Protein AF-W1XEK1-F1 (afdb_monomer_lite)

Foldseek 3Di:
DVQVVVVHDDPADEAEEQDDLVRVCVVAVQWDFDDDVFTWIWHDDPPDTYIYHYDDDPDPDPPDDDD

Structure (mmCIF, N/CA/C/O backbone):
data_AF-W1XEK1-F1
#
_entry.id   AF-W1XEK1-F1
#
loop_
_atom_site.group_PDB
_atom_site.id
_atom_site.type_symbol
_atom_site.label_atom_id
_atom_site.label_alt_id
_atom_site.label_comp_id
_atom_site.label_asym_id
_atom_site.label_entity_id
_atom_site.label_seq_id
_atom_site.pdbx_PDB_ins_code
_atom_site.Cartn_x
_atom_site.Cartn_y
_atom_site.Cartn_z
_atom_site.occupancy
_atom_site.B_iso_or_equiv
_atom_site.auth_seq_id
_atom_site.auth_comp_id
_atom_site.auth_asym_id
_atom_site.auth_atom_id
_atom_site.pdbx_PDB_model_num
ATOM 1 N N . VAL A 1 1 ? -5.540 -8.224 7.407 1.00 93.06 1 VAL A N 1
ATOM 2 C CA . VAL A 1 1 ? -6.439 -9.417 7.422 1.00 93.06 1 VAL A CA 1
ATOM 3 C C . VAL A 1 1 ? -6.419 -10.161 8.752 1.00 93.06 1 VAL A C 1
ATOM 5 O O . VAL A 1 1 ? -7.476 -10.291 9.352 1.00 93.06 1 VAL A O 1
ATOM 8 N N . ARG A 1 2 ? -5.252 -10.613 9.238 1.00 96.25 2 ARG A N 1
ATOM 9 C CA . ARG A 1 2 ? -5.100 -11.329 10.523 1.00 96.25 2 ARG A CA 1
ATOM 10 C C . ARG A 1 2 ? -5.904 -10.711 11.670 1.00 96.25 2 ARG A C 1
ATOM 12 O O . ARG A 1 2 ? -6.640 -11.417 12.344 1.00 96.25 2 ARG A O 1
ATOM 19 N N . ASP A 1 3 ? -5.766 -9.404 11.872 1.00 95.62 3 ASP A N 1
ATOM 20 C CA . ASP A 1 3 ? -6.394 -8.729 13.007 1.00 95.62 3 ASP A CA 1
ATOM 21 C C . ASP A 1 3 ? -7.925 -8.758 12.900 1.00 95.62 3 ASP A C 1
ATOM 23 O O . ASP A 1 3 ? -8.580 -9.099 13.879 1.00 95.62 3 ASP A O 1
ATOM 27 N N . LEU A 1 4 ? -8.484 -8.553 11.699 1.00 95.94 4 LEU A N 1
ATOM 28 C CA . LEU A 1 4 ? -9.924 -8.703 11.450 1.00 95.94 4 LEU A CA 1
ATOM 29 C C . LEU A 1 4 ? -10.411 -10.129 11.736 1.00 95.94 4 LEU A C 1
ATOM 31 O O . LEU A 1 4 ? -11.442 -10.297 12.379 1.00 95.94 4 LEU A O 1
ATOM 35 N N . LEU A 1 5 ? -9.659 -11.151 11.311 1.00 96.50 5 LEU A N 1
ATOM 36 C CA . LEU A 1 5 ? -9.993 -12.557 11.584 1.00 96.50 5 LEU A CA 1
ATOM 37 C C . LEU A 1 5 ? -9.968 -12.888 13.084 1.00 96.50 5 LEU A C 1
ATOM 39 O O . LEU A 1 5 ? -10.675 -13.783 13.530 1.00 96.50 5 LEU A O 1
ATOM 43 N N . LEU A 1 6 ? -9.173 -12.155 13.864 1.00 97.38 6 LEU A N 1
ATOM 44 C CA . LEU A 1 6 ? -9.107 -12.264 15.321 1.00 97.38 6 LEU A CA 1
ATOM 45 C C . LEU A 1 6 ? -10.080 -11.310 16.042 1.00 97.38 6 LEU A C 1
ATOM 47 O O . LEU A 1 6 ? -9.982 -11.166 17.260 1.00 97.38 6 LEU A O 1
ATOM 51 N N . GLY A 1 7 ? -10.973 -10.619 15.320 1.00 97.00 7 GLY A N 1
ATOM 52 C CA . GLY A 1 7 ? -11.913 -9.644 15.889 1.00 97.00 7 GLY A CA 1
ATOM 53 C C . GLY A 1 7 ? -11.257 -8.370 16.439 1.00 97.00 7 GLY A C 1
ATOM 54 O O . GLY A 1 7 ? -11.866 -7.642 17.219 1.00 97.00 7 GLY A O 1
ATOM 55 N N . LYS A 1 8 ? -10.003 -8.093 16.066 1.00 97.56 8 LYS A N 1
ATOM 56 C CA . LYS A 1 8 ? -9.240 -6.912 16.485 1.00 97.56 8 LYS A CA 1
ATOM 57 C C . LYS A 1 8 ? -9.318 -5.821 15.419 1.00 97.56 8 LYS A C 1
ATOM 59 O O . LYS A 1 8 ? -9.363 -6.105 14.223 1.00 97.56 8 LYS A O 1
ATOM 64 N N . LYS A 1 9 ? -9.263 -4.557 15.848 1.00 96.44 9 LYS A N 1
ATOM 65 C CA . LYS A 1 9 ? -9.133 -3.413 14.935 1.00 96.44 9 LYS A CA 1
ATOM 66 C C . LYS A 1 9 ? -7.713 -3.391 14.337 1.00 96.44 9 LYS A C 1
ATOM 68 O O . LYS A 1 9 ? -6.764 -3.297 15.118 1.00 96.44 9 LYS A O 1
ATOM 73 N N . PRO A 1 10 ? -7.546 -3.464 13.002 1.00 95.00 10 PRO A N 1
ATOM 74 C CA . PRO A 1 10 ? -6.237 -3.342 12.364 1.00 95.00 10 PRO A CA 1
ATOM 75 C C . PRO A 1 10 ? -5.634 -1.954 12.580 1.00 95.00 10 PRO A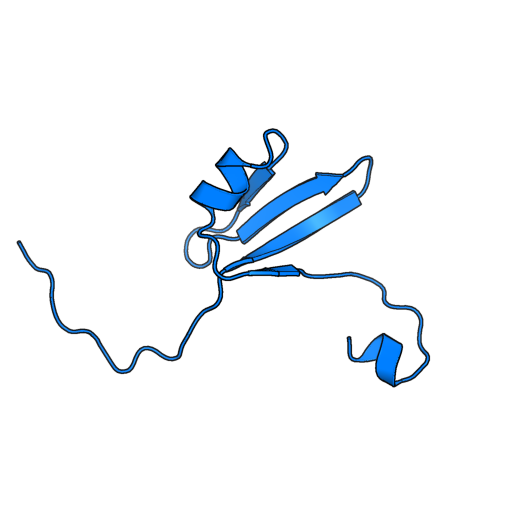 C 1
ATOM 77 O O . PRO A 1 10 ? -6.364 -0.968 12.711 1.00 95.00 10 PRO A O 1
ATOM 80 N N . LYS A 1 11 ? -4.302 -1.886 12.605 1.00 90.31 11 LYS A N 1
ATOM 81 C CA . LYS A 1 11 ? -3.555 -0.623 12.700 1.00 90.31 11 LYS A CA 1
ATOM 82 C C . LYS A 1 11 ? -3.289 -0.003 11.328 1.00 90.31 11 LYS A C 1
ATOM 84 O O . LYS A 1 11 ? -3.182 1.213 11.226 1.00 90.31 11 LYS A O 1
ATOM 89 N N . ASP A 1 12 ? -3.201 -0.848 10.313 1.00 89.75 12 ASP A N 1
ATOM 90 C CA . ASP A 1 12 ? -2.795 -0.552 8.949 1.00 89.75 12 ASP A CA 1
ATOM 91 C C . ASP A 1 12 ? -3.483 -1.504 7.957 1.00 89.75 12 ASP A C 1
ATOM 93 O O . ASP A 1 12 ? -3.989 -2.577 8.313 1.00 89.75 12 ASP A O 1
ATOM 97 N N . PHE A 1 13 ? -3.527 -1.076 6.696 1.00 90.88 13 PHE A N 1
ATOM 98 C CA . PHE A 1 13 ? -4.033 -1.857 5.577 1.00 90.88 13 PHE A CA 1
ATOM 99 C C . PHE A 1 13 ? -3.059 -1.764 4.406 1.00 90.88 13 PHE A C 1
ATOM 101 O O . PHE A 1 13 ? -2.881 -0.693 3.829 1.00 90.88 13 PHE A O 1
ATOM 108 N N . ASP A 1 14 ? -2.511 -2.912 4.017 1.00 92.81 14 ASP A N 1
ATOM 109 C CA . ASP A 1 14 ? -1.703 -3.050 2.809 1.00 92.81 14 ASP A CA 1
ATOM 110 C C . ASP A 1 14 ? -2.547 -3.602 1.661 1.00 92.81 14 ASP A C 1
ATOM 112 O O . ASP A 1 14 ? -3.401 -4.478 1.846 1.00 92.81 14 ASP A O 1
ATOM 116 N N . VAL A 1 15 ? -2.274 -3.125 0.450 1.00 95.44 15 VAL A N 1
ATOM 117 C CA . VAL A 1 15 ? -2.914 -3.596 -0.779 1.00 95.44 15 VAL A CA 1
ATOM 118 C C . VAL A 1 15 ? -1.892 -4.342 -1.621 1.00 95.44 15 VAL A C 1
ATOM 120 O O . VAL A 1 15 ? -0.778 -3.875 -1.845 1.00 95.44 15 VAL A O 1
ATOM 123 N N . THR A 1 16 ? -2.272 -5.503 -2.149 1.00 95.50 16 THR A N 1
ATOM 124 C CA . THR A 1 16 ? -1.449 -6.235 -3.118 1.00 95.50 16 THR A CA 1
ATOM 125 C C . THR A 1 16 ? -2.205 -6.420 -4.429 1.00 95.50 16 THR A C 1
ATOM 127 O O . THR A 1 16 ? -3.403 -6.689 -4.425 1.00 95.50 16 THR A O 1
ATOM 130 N N . THR A 1 17 ? -1.519 -6.247 -5.557 1.00 95.81 17 THR A N 1
ATOM 131 C CA . THR A 1 17 ? -2.115 -6.267 -6.901 1.00 95.81 17 THR A CA 1
ATOM 132 C C . THR A 1 17 ? -1.167 -6.875 -7.934 1.00 95.81 17 THR A C 1
ATOM 134 O O . THR A 1 17 ? 0.037 -6.952 -7.713 1.00 95.81 17 THR A O 1
ATOM 137 N N . ASN A 1 18 ? -1.677 -7.281 -9.095 1.00 95.12 18 ASN A N 1
ATOM 138 C CA . ASN A 1 18 ? -0.845 -7.649 -10.243 1.00 95.12 18 ASN A CA 1
ATOM 139 C C . ASN A 1 18 ? -0.348 -6.431 -11.042 1.00 95.12 18 ASN A C 1
ATOM 141 O O . ASN A 1 18 ? 0.476 -6.600 -11.937 1.00 95.12 18 ASN A O 1
ATOM 145 N N . ALA A 1 19 ? -0.831 -5.220 -10.750 1.00 95.62 19 ALA A N 1
ATOM 146 C CA . ALA A 1 19 ? -0.353 -4.012 -11.413 1.00 95.62 19 ALA A CA 1
ATOM 147 C C . ALA A 1 19 ? 1.111 -3.717 -11.048 1.00 95.62 19 ALA A C 1
ATOM 149 O O . ALA A 1 19 ? 1.490 -3.787 -9.876 1.00 95.62 19 ALA A O 1
ATOM 150 N N . THR A 1 20 ? 1.930 -3.343 -12.034 1.00 92.62 20 THR A N 1
ATOM 151 C CA . THR A 1 20 ? 3.309 -2.891 -11.795 1.00 92.62 20 THR A CA 1
ATOM 152 C C . THR A 1 20 ? 3.319 -1.554 -11.046 1.00 92.62 20 THR A C 1
ATOM 154 O O . THR A 1 20 ? 2.351 -0.788 -11.141 1.00 92.62 20 THR A O 1
ATOM 157 N N . PRO A 1 21 ? 4.408 -1.200 -10.338 1.00 92.44 21 PRO A N 1
ATOM 158 C CA . PRO A 1 21 ? 4.489 0.083 -9.639 1.00 92.44 21 PRO A CA 1
ATOM 159 C C . PRO A 1 21 ? 4.226 1.276 -10.573 1.00 92.44 21 PRO A C 1
ATOM 161 O O . PRO A 1 21 ? 3.546 2.235 -10.214 1.00 92.44 21 PRO A O 1
ATOM 164 N N . GLU A 1 22 ? 4.698 1.203 -11.815 1.00 92.25 22 GLU A N 1
ATOM 165 C CA . GLU A 1 22 ? 4.484 2.227 -12.833 1.00 92.25 22 GLU A CA 1
ATOM 166 C C . GLU A 1 22 ? 3.015 2.330 -13.269 1.00 92.25 22 GLU A C 1
ATOM 168 O O . GLU A 1 22 ? 2.530 3.442 -13.488 1.00 92.25 22 GLU A O 1
ATOM 173 N N . GLN A 1 23 ? 2.292 1.207 -13.359 1.00 95.25 23 GLN A N 1
ATOM 174 C CA . GLN A 1 23 ? 0.852 1.203 -13.638 1.00 95.25 23 GLN A CA 1
ATOM 175 C C . GLN A 1 23 ? 0.064 1.843 -12.491 1.00 95.25 23 GLN A C 1
ATOM 177 O O . GLN A 1 23 ? -0.798 2.685 -12.744 1.00 95.25 23 GLN A O 1
ATOM 182 N N . VAL A 1 24 ? 0.408 1.527 -11.238 1.00 95.25 24 VAL A N 1
ATOM 183 C CA . VAL A 1 24 ? -0.201 2.166 -10.060 1.00 95.25 24 VAL A CA 1
ATOM 184 C C . VAL A 1 24 ? 0.068 3.672 -10.073 1.00 95.25 24 VAL A C 1
ATOM 186 O O . VAL A 1 24 ? -0.861 4.468 -9.942 1.00 95.25 24 VAL A O 1
ATOM 189 N N . ARG A 1 25 ? 1.313 4.088 -10.340 1.00 94.12 25 ARG A N 1
ATOM 190 C CA . ARG A 1 25 ? 1.678 5.509 -10.460 1.00 94.12 25 ARG A CA 1
ATOM 191 C C . ARG A 1 25 ? 0.920 6.230 -11.577 1.00 94.12 25 ARG A C 1
ATOM 193 O O . ARG A 1 25 ? 0.628 7.415 -11.451 1.00 94.12 25 ARG A O 1
ATOM 200 N N . LYS A 1 26 ? 0.617 5.543 -12.681 1.00 95.94 26 LYS A N 1
ATOM 201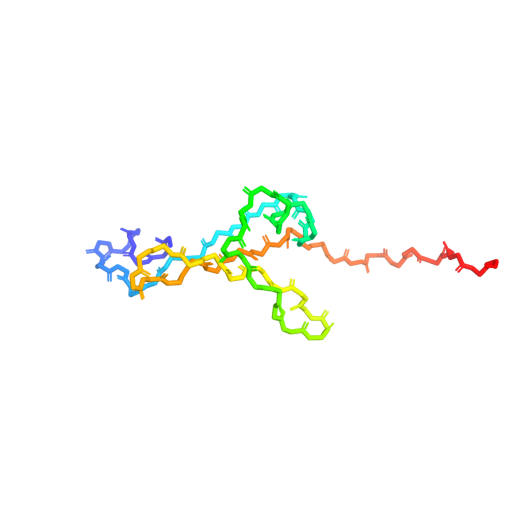 C CA . LYS A 1 26 ? -0.160 6.110 -13.792 1.00 95.94 26 LYS A CA 1
ATOM 202 C C . LYS A 1 26 ? -1.627 6.327 -13.410 1.00 95.94 26 LYS A C 1
ATOM 204 O O . LYS A 1 26 ? -2.209 7.323 -13.830 1.00 95.94 26 LYS A O 1
ATOM 209 N N . LEU A 1 27 ? -2.205 5.414 -12.631 1.00 96.62 27 LEU A N 1
ATOM 210 C CA . LEU A 1 27 ? -3.592 5.499 -12.163 1.00 96.62 27 LEU A CA 1
ATOM 211 C C . LEU A 1 27 ? -3.769 6.564 -11.074 1.00 96.62 27 LEU A C 1
ATOM 213 O O . LEU A 1 27 ? -4.758 7.292 -11.074 1.00 96.62 27 LEU A O 1
ATOM 217 N N . PHE A 1 28 ? -2.790 6.693 -10.179 1.00 95.56 28 PHE A N 1
ATOM 218 C CA . PHE A 1 28 ? -2.856 7.591 -9.030 1.00 95.56 28 PHE A CA 1
ATOM 219 C C . PHE A 1 28 ? -1.786 8.681 -9.129 1.00 95.56 28 PHE A C 1
ATOM 221 O O . PHE A 1 28 ? -0.613 8.460 -8.832 1.00 95.56 28 PHE A O 1
ATOM 228 N N . ARG A 1 29 ? -2.186 9.902 -9.509 1.00 91.56 29 ARG A N 1
ATOM 229 C CA . ARG A 1 29 ? -1.263 11.051 -9.660 1.00 91.56 29 ARG A CA 1
ATOM 230 C C . ARG A 1 29 ? -0.556 11.448 -8.356 1.00 91.56 29 ARG A C 1
ATOM 232 O O . ARG A 1 29 ? 0.520 12.032 -8.390 1.00 91.56 29 ARG A O 1
ATOM 239 N N . ASN A 1 30 ? -1.167 11.129 -7.222 1.00 94.38 30 ASN A N 1
ATOM 240 C CA . ASN A 1 30 ? -0.683 11.300 -5.851 1.00 94.38 30 ASN A CA 1
ATOM 241 C C . ASN A 1 30 ? 0.096 10.074 -5.329 1.00 94.38 30 ASN A C 1
ATOM 243 O O . ASN A 1 30 ? 0.234 9.897 -4.119 1.00 94.38 30 ASN A O 1
ATOM 247 N N . CYS A 1 31 ? 0.601 9.228 -6.229 1.00 95.31 31 CYS A N 1
ATOM 248 C CA . CYS A 1 31 ? 1.435 8.083 -5.895 1.00 95.31 31 CYS A CA 1
ATOM 249 C C . CYS A 1 31 ? 2.928 8.438 -5.891 1.00 95.31 31 CYS A C 1
ATOM 251 O O . CYS A 1 31 ? 3.433 9.110 -6.796 1.00 95.31 31 CYS A O 1
ATOM 253 N N . ARG A 1 32 ? 3.656 7.918 -4.903 1.00 94.38 32 ARG A N 1
ATOM 254 C CA . ARG A 1 32 ? 5.118 7.955 -4.834 1.00 94.38 32 ARG A CA 1
ATOM 255 C C . ARG A 1 32 ? 5.666 6.538 -4.860 1.00 94.38 32 ARG A C 1
ATOM 257 O O . ARG A 1 32 ? 5.243 5.696 -4.077 1.00 94.38 32 ARG A O 1
ATOM 264 N N . LEU A 1 33 ? 6.630 6.290 -5.743 1.00 94.06 33 LEU A N 1
ATOM 265 C CA . LEU A 1 33 ? 7.361 5.028 -5.739 1.00 94.06 33 LEU A CA 1
ATOM 266 C C . LEU A 1 33 ? 8.478 5.101 -4.704 1.00 94.06 33 LEU A C 1
ATOM 268 O O . LEU A 1 33 ? 9.287 6.030 -4.736 1.00 94.06 33 LEU A O 1
ATOM 272 N N . VAL A 1 34 ? 8.518 4.129 -3.800 1.00 92.44 34 VAL A N 1
ATOM 273 C CA . VAL A 1 34 ? 9.513 4.039 -2.729 1.00 92.44 34 VAL A CA 1
ATOM 274 C C . VAL A 1 34 ? 10.233 2.695 -2.771 1.00 92.44 34 VAL A C 1
ATOM 276 O O . VAL A 1 34 ? 9.721 1.711 -3.301 1.00 92.44 34 VAL A O 1
ATOM 279 N N . GLY A 1 35 ? 11.444 2.663 -2.212 1.00 85.94 35 GLY A N 1
ATOM 280 C CA . GLY A 1 35 ? 12.297 1.476 -2.215 1.00 85.94 35 GLY A CA 1
ATOM 281 C C . GLY A 1 35 ? 13.056 1.277 -3.533 1.00 85.94 35 GLY A C 1
ATOM 282 O O . GLY A 1 35 ? 12.552 1.523 -4.626 1.00 85.94 35 GLY A O 1
ATOM 283 N N . ARG A 1 36 ? 14.318 0.832 -3.434 1.00 79.81 36 ARG A N 1
ATOM 284 C CA . ARG A 1 36 ? 15.181 0.583 -4.609 1.00 79.81 36 ARG A CA 1
ATOM 285 C C . ARG A 1 36 ? 15.042 -0.850 -5.121 1.00 79.81 36 ARG A C 1
ATOM 287 O O . ARG A 1 36 ? 14.776 -1.060 -6.297 1.00 79.81 36 ARG A O 1
ATOM 294 N N . ARG A 1 37 ? 15.209 -1.826 -4.222 1.00 79.19 37 ARG A N 1
ATOM 295 C CA . ARG A 1 37 ? 15.129 -3.268 -4.523 1.00 79.19 37 ARG A CA 1
ATOM 296 C C . ARG A 1 37 ? 13.691 -3.777 -4.576 1.00 79.19 37 ARG A C 1
ATOM 298 O O . ARG A 1 37 ? 13.363 -4.653 -5.363 1.00 79.19 37 ARG A O 1
ATOM 305 N N . PHE A 1 38 ? 12.843 -3.208 -3.733 1.00 77.12 38 PHE A N 1
ATOM 306 C CA . PHE A 1 38 ? 11.447 -3.580 -3.597 1.00 77.12 38 PHE A CA 1
ATOM 307 C C . PHE A 1 38 ? 10.626 -2.331 -3.871 1.00 77.12 38 PHE A C 1
ATOM 309 O O . PHE A 1 38 ? 10.287 -1.611 -2.940 1.00 77.12 38 PHE A O 1
ATOM 316 N N . ARG A 1 39 ? 10.385 -2.035 -5.153 1.00 82.75 39 ARG A N 1
ATOM 317 C CA . ARG A 1 39 ? 9.545 -0.892 -5.517 1.00 82.75 39 ARG A CA 1
ATOM 318 C C . ARG A 1 39 ? 8.141 -1.120 -4.955 1.00 82.75 39 ARG A C 1
ATOM 320 O O . ARG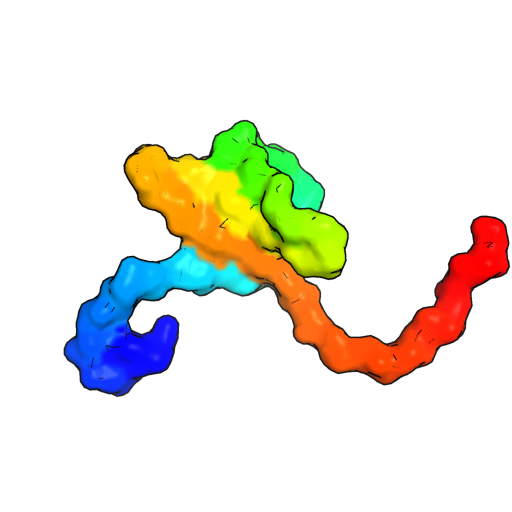 A 1 39 ? 7.497 -2.109 -5.308 1.00 82.75 39 ARG A O 1
ATOM 327 N N . LEU A 1 40 ? 7.718 -0.226 -4.070 1.00 92.12 40 LEU A N 1
ATOM 328 C CA . LEU A 1 40 ? 6.370 -0.119 -3.519 1.00 92.12 40 LEU A CA 1
ATOM 329 C C . LEU A 1 40 ? 5.755 1.192 -4.002 1.00 92.12 40 LEU A C 1
ATOM 331 O O . LEU A 1 40 ? 6.468 2.164 -4.260 1.00 92.12 40 LEU A O 1
ATOM 335 N N . ALA A 1 41 ? 4.436 1.220 -4.129 1.00 95.94 41 ALA A N 1
ATOM 336 C CA . ALA A 1 41 ? 3.685 2.421 -4.448 1.00 95.94 41 ALA A CA 1
ATOM 337 C C . ALA A 1 41 ? 2.978 2.926 -3.187 1.00 95.94 41 ALA A C 1
ATOM 339 O O . ALA A 1 41 ? 2.104 2.256 -2.653 1.00 95.94 41 ALA A O 1
ATOM 340 N N . HIS A 1 42 ? 3.336 4.120 -2.724 1.00 96.38 42 HIS A N 1
ATOM 341 C CA . HIS A 1 42 ? 2.614 4.826 -1.668 1.00 96.38 42 HIS A CA 1
ATOM 342 C C . HIS A 1 42 ? 1.575 5.735 -2.308 1.00 96.38 42 HIS A C 1
ATOM 344 O O . HIS A 1 42 ? 1.939 6.682 -3.008 1.00 96.38 42 HIS A O 1
ATOM 350 N N . VAL A 1 43 ? 0.295 5.460 -2.083 1.00 95.69 43 VAL A N 1
ATOM 351 C CA . VAL A 1 43 ? -0.814 6.295 -2.554 1.00 95.69 43 VAL A CA 1
ATOM 352 C C . VAL A 1 43 ? -1.302 7.151 -1.391 1.00 95.69 43 VAL A C 1
ATOM 354 O O . VAL A 1 43 ? -1.749 6.628 -0.375 1.00 95.69 43 VAL A O 1
ATOM 357 N N . MET A 1 44 ? -1.211 8.473 -1.534 1.00 94.81 44 MET A N 1
ATOM 358 C CA . MET A 1 44 ? -1.681 9.406 -0.505 1.00 94.81 44 MET A CA 1
ATOM 359 C C . MET A 1 44 ? -3.202 9.558 -0.588 1.00 94.81 44 MET A C 1
ATOM 361 O O . MET A 1 44 ? -3.700 10.027 -1.608 1.00 94.81 44 MET A O 1
ATOM 365 N N . PHE A 1 45 ? -3.951 9.240 0.462 1.00 91.12 45 PHE A N 1
ATOM 366 C CA . PHE A 1 45 ? -5.400 9.437 0.508 1.00 91.12 45 PHE A CA 1
ATOM 367 C C . PHE A 1 45 ? -5.773 10.316 1.705 1.00 91.12 45 PHE A C 1
ATOM 369 O O . PHE A 1 45 ? -5.870 9.860 2.841 1.00 91.12 45 PHE A O 1
ATOM 376 N N . GLY A 1 46 ? -5.927 11.620 1.456 1.00 89.62 46 GLY A N 1
ATOM 377 C CA . GLY A 1 46 ? -6.036 12.601 2.536 1.00 89.62 46 GLY A CA 1
ATOM 378 C C . GLY A 1 46 ? -4.770 12.590 3.412 1.00 89.62 46 GLY A C 1
ATOM 379 O O . GLY A 1 46 ? -3.675 12.727 2.860 1.00 89.62 46 GLY A O 1
ATOM 380 N N . PRO A 1 47 ? -4.8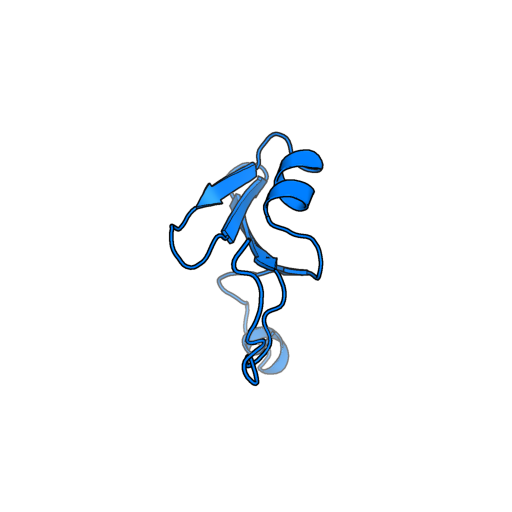88 12.444 4.746 1.00 90.31 47 PRO A N 1
ATOM 381 C CA . PRO A 1 47 ? -3.738 12.321 5.642 1.00 90.31 47 PRO A CA 1
ATOM 382 C C . PRO A 1 47 ? -3.146 10.901 5.690 1.00 90.31 47 PRO A C 1
ATOM 384 O O . PRO A 1 47 ? -2.081 10.713 6.275 1.00 90.31 47 PRO A O 1
ATOM 387 N N . GLU A 1 48 ? -3.820 9.908 5.108 1.00 90.69 48 GLU A N 1
ATOM 388 C CA . GLU A 1 48 ? -3.412 8.506 5.173 1.00 90.69 48 GLU A CA 1
ATOM 389 C C . GLU A 1 48 ? -2.544 8.109 3.976 1.00 90.69 48 GLU A C 1
ATOM 391 O O . GLU A 1 48 ? -2.622 8.684 2.885 1.00 90.69 48 GLU A O 1
ATOM 396 N N . ILE A 1 49 ? -1.705 7.097 4.185 1.00 93.94 49 ILE A N 1
ATOM 397 C CA . ILE A 1 49 ? -0.870 6.498 3.147 1.00 93.94 49 ILE A CA 1
ATOM 398 C C . ILE A 1 49 ? -1.319 5.057 2.985 1.00 93.94 49 ILE A C 1
ATOM 400 O O . ILE A 1 49 ? -1.280 4.290 3.942 1.00 93.94 49 ILE A O 1
ATOM 404 N N . ILE A 1 50 ? -1.715 4.700 1.769 1.00 94.56 50 ILE A N 1
ATOM 405 C CA . ILE A 1 50 ? -2.002 3.318 1.403 1.00 94.56 50 ILE A CA 1
ATOM 406 C C . ILE A 1 50 ? -0.769 2.744 0.717 1.00 94.56 50 ILE A C 1
ATOM 408 O O . ILE A 1 50 ? -0.320 3.264 -0.312 1.00 94.56 50 ILE A O 1
ATOM 412 N N . GLU A 1 51 ? -0.220 1.676 1.288 1.00 95.81 51 GLU A N 1
ATOM 413 C CA . GLU A 1 51 ? 0.886 0.939 0.691 1.00 95.81 51 GLU A CA 1
ATOM 414 C C . GLU A 1 51 ? 0.351 -0.076 -0.323 1.00 95.81 51 GLU A C 1
ATOM 416 O O . GLU A 1 51 ? -0.540 -0.877 -0.036 1.00 95.81 51 GLU A O 1
ATOM 421 N N . VAL A 1 52 ? 0.888 -0.021 -1.542 1.00 96.12 52 VAL A N 1
ATOM 422 C CA . VAL A 1 52 ? 0.517 -0.904 -2.644 1.00 96.12 52 VAL A CA 1
ATOM 423 C C . VAL A 1 52 ? 1.747 -1.669 -3.120 1.00 96.12 52 VAL A C 1
ATOM 425 O O . VAL A 1 52 ? 2.731 -1.083 -3.586 1.00 96.12 52 VAL A O 1
ATOM 428 N N . ALA A 1 53 ? 1.667 -2.994 -3.056 1.00 95.06 53 ALA A N 1
ATOM 429 C CA . ALA A 1 53 ? 2.697 -3.910 -3.518 1.00 95.06 53 ALA A CA 1
ATOM 430 C C . ALA A 1 53 ? 2.234 -4.698 -4.752 1.00 95.06 53 ALA A C 1
ATOM 432 O O . ALA A 1 53 ? 1.102 -5.175 -4.827 1.00 95.06 53 ALA A O 1
ATOM 433 N N . THR A 1 54 ? 3.128 -4.882 -5.721 1.00 93.69 54 THR A N 1
ATOM 434 C CA . THR A 1 54 ? 2.897 -5.828 -6.821 1.00 93.69 54 THR A CA 1
ATOM 435 C C . THR A 1 54 ? 3.132 -7.260 -6.333 1.00 93.69 54 THR A C 1
ATOM 437 O O . THR A 1 54 ? 4.057 -7.483 -5.547 1.00 93.69 54 THR A O 1
ATOM 440 N N . PHE A 1 55 ? 2.342 -8.231 -6.806 1.00 92.31 55 PHE A N 1
ATOM 441 C CA . PHE A 1 55 ? 2.570 -9.658 -6.558 1.00 92.31 55 PHE A CA 1
ATOM 442 C C . PHE A 1 55 ? 4.013 -10.055 -6.890 1.00 92.31 55 PHE A C 1
ATOM 444 O O . PHE A 1 55 ? 4.608 -9.571 -7.855 1.00 92.31 55 PHE A O 1
ATOM 451 N N . ARG A 1 56 ? 4.577 -10.962 -6.090 1.00 85.25 56 ARG A N 1
ATOM 452 C CA . ARG A 1 56 ? 5.917 -11.520 -6.292 1.00 85.25 56 ARG A CA 1
ATOM 453 C C . ARG A 1 56 ? 5.849 -13.031 -6.127 1.00 85.25 56 ARG A C 1
ATOM 455 O O . ARG A 1 56 ? 5.221 -13.515 -5.190 1.00 85.25 56 ARG A O 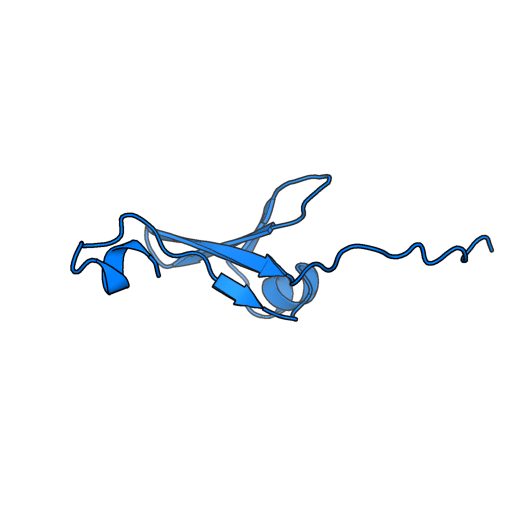1
ATOM 462 N N . GLY A 1 57 ? 6.486 -13.756 -7.036 1.00 82.00 57 GLY A N 1
ATOM 463 C CA . GLY A 1 57 ? 6.681 -15.200 -6.930 1.00 82.00 57 GLY A CA 1
ATOM 464 C C . GLY A 1 57 ? 8.084 -15.531 -6.431 1.00 82.00 57 GLY A C 1
ATOM 465 O O . GLY A 1 57 ? 8.989 -14.696 -6.502 1.00 82.00 57 GLY A O 1
ATOM 466 N N . HIS A 1 58 ? 8.280 -16.763 -5.960 1.00 62.41 58 HIS A N 1
ATOM 467 C CA . HIS A 1 58 ? 9.624 -17.329 -5.909 1.00 62.41 58 HIS A CA 1
ATOM 468 C C . HIS A 1 58 ? 10.079 -17.501 -7.360 1.00 62.41 58 HIS A C 1
ATOM 470 O O . HIS A 1 58 ? 9.449 -18.233 -8.118 1.00 62.41 58 HIS A O 1
ATOM 476 N N . HIS A 1 59 ? 11.119 -16.777 -7.772 1.00 53.53 59 HIS A N 1
ATOM 477 C CA . HIS A 1 59 ? 11.778 -17.065 -9.038 1.00 53.53 59 HIS A CA 1
ATOM 478 C C . HIS A 1 59 ? 12.407 -18.459 -8.928 1.00 53.53 59 HIS A C 1
ATOM 480 O O . HIS A 1 59 ? 13.503 -18.594 -8.388 1.00 53.53 59 HIS A O 1
ATOM 486 N N . GLU A 1 60 ? 11.752 -19.489 -9.462 1.00 52.44 60 GLU A N 1
ATOM 487 C CA . GLU A 1 60 ? 12.530 -20.504 -10.166 1.00 52.44 60 GLU A CA 1
ATOM 488 C C . GLU A 1 60 ? 13.182 -19.771 -11.345 1.00 52.44 60 GLU A C 1
ATOM 490 O O . GLU A 1 60 ? 12.522 -19.033 -12.080 1.00 52.44 60 GLU A O 1
ATOM 495 N N . GLY A 1 61 ? 14.513 -19.794 -11.380 1.00 53.38 61 GLY A N 1
ATOM 496 C CA . GLY A 1 61 ? 15.319 -18.855 -12.149 1.00 53.38 61 GLY A CA 1
ATOM 497 C C . GLY A 1 61 ? 14.953 -18.809 -13.629 1.00 53.38 61 GLY A C 1
ATOM 498 O O . GLY A 1 61 ? 15.264 -19.736 -14.369 1.00 53.38 61 GLY A O 1
ATOM 499 N N . ASN A 1 62 ? 14.421 -17.675 -14.089 1.00 46.81 62 ASN A N 1
ATOM 500 C CA . ASN A 1 62 ? 14.504 -17.326 -15.503 1.00 46.81 62 ASN A CA 1
ATOM 501 C C . ASN A 1 62 ? 15.902 -16.773 -15.781 1.00 46.81 62 ASN A C 1
ATOM 503 O O . ASN A 1 62 ? 16.172 -15.574 -15.698 1.00 46.81 62 ASN A O 1
ATOM 507 N N . VAL A 1 63 ? 16.802 -17.704 -16.088 1.00 54.56 63 VAL A N 1
ATOM 508 C CA . VAL A 1 63 ? 17.958 -17.457 -16.942 1.00 54.56 63 VAL A CA 1
ATOM 509 C C . VAL A 1 63 ? 17.426 -17.050 -18.314 1.00 54.56 63 VAL A C 1
ATOM 511 O O . VAL A 1 63 ? 16.907 -17.904 -19.015 1.00 54.56 63 VAL A O 1
ATOM 514 N N . SER A 1 64 ? 17.551 -15.764 -18.654 1.00 52.66 64 SER A N 1
ATOM 515 C CA . SER A 1 64 ? 17.810 -15.203 -19.995 1.00 52.66 64 SER A CA 1
ATOM 516 C C . SER A 1 64 ? 17.137 -13.836 -20.147 1.00 52.66 64 SER A C 1
ATOM 518 O O . SER A 1 64 ? 15.934 -13.760 -20.372 1.00 52.66 64 SER A O 1
ATOM 520 N N . ASP A 1 65 ? 17.919 -12.763 -20.069 1.00 44.59 65 ASP A N 1
ATOM 521 C CA . ASP A 1 65 ? 18.132 -11.962 -21.277 1.00 44.59 65 ASP A CA 1
ATOM 522 C C . ASP A 1 65 ? 19.437 -11.165 -21.127 1.00 44.59 65 ASP A C 1
ATOM 524 O O . ASP A 1 65 ? 19.525 -10.173 -20.401 1.00 44.59 65 ASP A O 1
ATOM 528 N N . ARG A 1 66 ? 20.499 -11.693 -21.739 1.00 44.94 66 ARG A N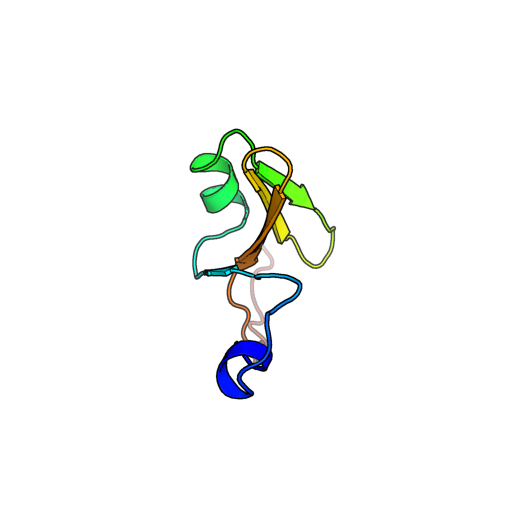 1
ATOM 529 C CA . ARG A 1 66 ? 21.627 -10.892 -22.203 1.00 44.94 66 ARG A CA 1
ATOM 530 C C . ARG A 1 66 ? 21.354 -10.684 -23.684 1.00 44.94 66 ARG A C 1
ATOM 532 O O . ARG A 1 66 ? 21.564 -11.630 -24.438 1.00 44.94 66 ARG A O 1
ATOM 539 N N . THR A 1 67 ? 20.972 -9.473 -24.063 1.00 44.47 67 THR A N 1
ATOM 540 C CA . THR A 1 67 ? 21.283 -8.922 -25.381 1.00 44.47 67 THR A CA 1
ATOM 541 C C . THR A 1 67 ? 21.515 -7.426 -25.245 1.00 44.47 67 THR A C 1
ATOM 543 O O . THR A 1 67 ? 20.737 -6.780 -24.507 1.00 44.47 67 THR A O 1
#

Secondary structure (DSSP, 8-state):
-HHHHTTPPPS--EEEESS-HHHHHHH-TTEEEE-SSS-EEEEEETTEEEEEEE-------------

Sequence (67 aa):
VRDLLLGKKPKDFDVTTNATPEQVRKLFRNCRLVGRRFRLAHVMFGPEIIEVATFRGHHEGNVSDRT

pLDDT: mean 86.48, std 15.63, range [44.47, 97.56]

Organism: NCBI:txid408170

InterPro domains:
  IPR002646 Poly A polymerase, head domain [PF01743] (1-60)
  IPR043519 Nucleotidyltransferase superfamily [G3DSA:3.30.460.10] (1-67)
  IPR043519 Nucleotidyltransferase superfamily [SSF81301] (1-60)
  IPR052191 tRNA nucleotidyltransferase/poly(A) polymerase I [PTHR43051] (1-60)

Radius of gyration: 15.32 Å; chains: 1; bounding box: 34×33×42 Å